Protein AF-A0AAE1MS44-F1 (afdb_monomer)

Organism: NCBI:txid499986

Foldseek 3Di:
DVVVVVVLVCLQPWAKEWEWDWDDDPQWIKIWIWIDTPVGIDTDDMDTCRVPPDALVSVLVVVVVVCVVSPVSSHQEYEYAPDPSPVSSQVVNCVVRVRYHYDYDPVNVVVVVVVVD

Solvent-accessible surface area (backbone atoms only — not comparable to full-atom values): 6518 Å² total; per-residue (Å²): 118,71,67,61,53,59,51,58,77,46,35,86,78,72,45,27,35,40,36,50,49,79,51,73,63,101,84,45,26,38,38,36,37,32,40,35,44,101,90,46,77,43,81,75,54,74,43,85,30,62,92,48,81,83,44,27,68,56,50,28,50,58,52,52,52,52,40,59,76,68,33,61,90,19,41,45,34,38,34,31,56,75,45,72,49,47,51,50,15,34,50,54,45,34,67,75,36,78,77,35,45,58,44,63,31,64,70,55,51,53,51,54,60,58,73,74,108

Sequence (117 aa):
MAVVEKHKALWKKIGYTIMTDRWTDKRRSIINFCVHSSMGIVFLKSIDASHITKIADKIFQMIDEVVMVVGEENVVQVVTDNVANYKAAGALLMEKRKQIYWTPCAAHCIDLMLEDL

Radius of gyration: 14.46 Å; Cα contacts (8 Å, |Δi|>4): 175; chains: 1; bounding box: 37×32×44 Å

Structure (mmCIF, N/CA/C/O backbone):
data_AF-A0AAE1MS44-F1
#
_entry.id   AF-A0AAE1MS44-F1
#
loop_
_atom_site.group_PDB
_atom_site.id
_atom_site.type_symbol
_atom_site.label_atom_id
_atom_site.label_alt_id
_atom_site.label_comp_id
_atom_site.label_asym_id
_atom_site.label_entity_id
_atom_site.label_seq_id
_atom_site.pdbx_PDB_ins_code
_atom_site.Cartn_x
_atom_site.Cartn_y
_atom_site.Cartn_z
_atom_site.occupancy
_atom_site.B_iso_or_equiv
_atom_site.auth_seq_id
_atom_site.auth_comp_id
_atom_site.auth_asym_id
_atom_site.auth_atom_id
_atom_site.pdbx_PDB_model_num
ATOM 1 N N . MET A 1 1 ? 2.166 18.822 12.339 1.00 52.16 1 MET A N 1
ATOM 2 C CA . MET A 1 1 ? 1.628 17.815 13.286 1.00 52.16 1 MET A CA 1
ATOM 3 C C . MET A 1 1 ? 0.110 17.913 13.518 1.00 52.16 1 MET A C 1
ATOM 5 O O . MET A 1 1 ? -0.508 16.870 13.638 1.00 52.16 1 MET A O 1
ATOM 9 N N . ALA A 1 2 ? -0.539 19.089 13.480 1.00 61.12 2 ALA A N 1
ATOM 10 C CA . ALA A 1 2 ? -1.995 19.207 13.718 1.00 61.12 2 ALA A CA 1
ATOM 11 C C . ALA A 1 2 ? -2.924 18.596 12.635 1.00 61.12 2 ALA A C 1
ATOM 13 O O . ALA A 1 2 ? -4.050 18.210 12.935 1.00 61.12 2 ALA A O 1
ATOM 14 N N . VAL A 1 3 ? -2.478 18.512 11.375 1.00 63.75 3 VAL A N 1
ATOM 15 C CA . VAL A 1 3 ? -3.297 17.995 10.254 1.00 63.75 3 VAL A CA 1
ATOM 16 C C . VAL A 1 3 ? -3.452 16.475 10.314 1.00 63.75 3 VAL A C 1
ATOM 18 O O . VAL A 1 3 ? -4.554 15.964 10.127 1.00 63.75 3 VAL A O 1
ATOM 21 N N . VAL A 1 4 ? -2.365 15.769 10.640 1.00 65.88 4 VAL A N 1
ATOM 22 C CA . VAL A 1 4 ? -2.363 14.307 10.779 1.00 65.88 4 VAL A CA 1
ATOM 23 C C . VAL A 1 4 ? -3.293 13.897 11.919 1.00 65.88 4 VAL A C 1
ATOM 25 O O . VAL A 1 4 ? -4.160 13.064 11.705 1.00 65.88 4 VAL A O 1
ATOM 28 N N . GLU A 1 5 ? -3.198 14.542 13.085 1.00 69.81 5 GLU A N 1
ATOM 29 C CA . GLU A 1 5 ? -4.061 14.244 14.242 1.00 69.81 5 GLU A CA 1
ATOM 30 C C . GLU A 1 5 ? -5.550 14.540 13.986 1.00 69.81 5 GLU A C 1
ATOM 32 O O . GLU A 1 5 ? -6.414 13.778 14.416 1.00 69.81 5 GLU A O 1
ATOM 37 N N . LYS A 1 6 ? -5.879 15.582 13.205 1.00 69.44 6 LYS A N 1
ATOM 38 C CA . LYS A 1 6 ? -7.264 15.812 12.751 1.00 69.44 6 LYS A CA 1
ATOM 39 C C . LYS A 1 6 ? -7.776 14.696 11.839 1.00 69.44 6 LYS A C 1
ATOM 41 O O . LYS A 1 6 ? -8.940 14.325 11.957 1.00 69.44 6 LYS A O 1
ATOM 46 N N . HIS A 1 7 ? -6.927 14.158 10.959 1.00 67.62 7 HIS A N 1
ATOM 47 C CA . HIS A 1 7 ? -7.277 12.964 10.184 1.00 67.62 7 HIS A CA 1
ATOM 48 C C . HIS A 1 7 ? -7.454 11.755 11.111 1.00 67.62 7 HIS A C 1
ATOM 50 O O . HIS A 1 7 ? -8.455 11.052 10.983 1.00 67.62 7 HIS A O 1
ATOM 56 N N . LYS A 1 8 ? -6.567 11.575 12.106 1.00 69.38 8 LYS A N 1
ATOM 57 C CA . LYS A 1 8 ? -6.652 10.484 13.094 1.00 69.38 8 LYS A CA 1
ATOM 58 C C . LYS A 1 8 ? -7.973 10.436 13.847 1.00 69.38 8 LYS A C 1
ATOM 60 O O . LYS A 1 8 ? -8.552 9.368 14.015 1.00 69.38 8 LYS A O 1
ATOM 65 N N . ALA A 1 9 ? -8.498 11.592 14.242 1.00 68.81 9 ALA A N 1
ATOM 66 C CA . ALA A 1 9 ? -9.771 11.679 14.957 1.00 68.81 9 ALA A CA 1
ATOM 67 C C . ALA A 1 9 ? -10.982 11.179 14.139 1.00 68.81 9 ALA A C 1
ATOM 69 O O . ALA A 1 9 ? -12.005 10.809 14.713 1.00 68.81 9 ALA A O 1
ATOM 70 N N . LEU A 1 10 ? -10.877 11.156 12.807 1.00 67.44 10 LEU A N 1
ATOM 71 C CA . LEU A 1 10 ? -11.948 10.753 11.891 1.00 67.44 10 LEU A CA 1
ATOM 72 C C . LEU A 1 10 ? -11.724 9.366 11.273 1.00 67.44 10 LEU A C 1
ATOM 74 O O . LEU A 1 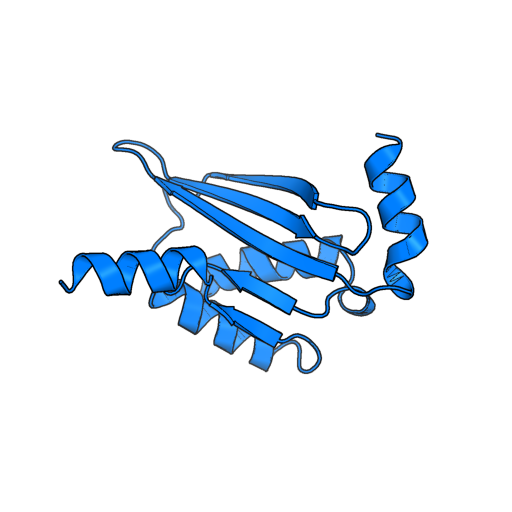10 ? -12.520 8.937 10.436 1.00 67.44 10 LEU A O 1
ATOM 78 N N . TRP A 1 11 ? -10.676 8.657 11.704 1.00 69.69 11 TRP A N 1
ATOM 79 C CA . TRP A 1 11 ? -10.296 7.325 11.228 1.00 69.69 11 TRP A CA 1
ATOM 80 C C . TRP A 1 11 ? -11.468 6.338 11.172 1.00 69.69 11 TRP A C 1
ATOM 82 O O . TRP A 1 11 ? -11.741 5.771 10.116 1.00 69.69 11 TRP A O 1
ATOM 92 N N . LYS A 1 12 ? -12.266 6.278 12.242 1.00 65.69 12 LYS A N 1
ATOM 93 C CA . LYS A 1 12 ? -13.368 5.314 12.382 1.00 65.69 12 LYS A CA 1
ATOM 94 C C . LYS A 1 12 ? -14.620 5.602 11.547 1.00 65.69 12 LYS A C 1
ATOM 96 O O . LYS A 1 12 ? -15.526 4.776 11.534 1.00 65.69 12 LYS A O 1
ATOM 101 N N . LYS A 1 13 ? -14.743 6.784 10.929 1.00 71.62 13 LYS A N 1
ATOM 102 C CA . LYS A 1 13 ? -16.031 7.251 10.371 1.00 71.62 13 LYS A CA 1
ATOM 103 C C . LYS A 1 13 ? -16.098 7.260 8.845 1.00 71.62 13 LYS A C 1
ATOM 105 O O . LYS A 1 13 ? -17.196 7.217 8.305 1.00 71.62 13 LYS A O 1
ATOM 110 N N . ILE A 1 14 ? -14.956 7.376 8.168 1.00 74.50 14 ILE A N 1
ATOM 111 C CA . ILE A 1 14 ? -14.906 7.705 6.731 1.00 74.50 14 ILE A CA 1
ATOM 112 C C . ILE A 1 14 ? -14.241 6.587 5.915 1.00 74.50 14 ILE A C 1
ATOM 114 O O . ILE A 1 14 ? -14.537 6.440 4.733 1.00 74.50 14 ILE A O 1
ATOM 118 N N . GLY A 1 15 ? -13.401 5.762 6.552 1.00 82.50 15 GLY A N 1
ATOM 119 C CA . GLY A 1 15 ? -12.580 4.780 5.854 1.00 82.50 15 GLY A CA 1
ATOM 120 C C . GLY A 1 15 ? -11.478 5.444 5.024 1.00 82.50 15 GLY A C 1
ATOM 121 O O . GLY A 1 15 ? -11.615 6.568 4.538 1.00 82.50 15 GLY A O 1
ATOM 122 N N . TYR A 1 16 ? -10.344 4.766 4.899 1.00 89.62 16 TYR A N 1
ATOM 123 C CA . TYR A 1 16 ? -9.152 5.316 4.266 1.00 89.62 16 TYR A CA 1
ATOM 124 C C . TYR A 1 16 ? -8.626 4.397 3.175 1.00 89.62 16 TYR A C 1
ATOM 126 O O . TYR A 1 16 ? -8.725 3.169 3.250 1.00 89.62 16 TYR A O 1
ATOM 134 N N . THR A 1 17 ? -8.033 5.023 2.163 1.00 94.81 17 THR A N 1
ATOM 135 C CA . THR A 1 17 ? -7.252 4.340 1.136 1.00 94.81 17 THR A CA 1
ATOM 136 C C . THR A 1 17 ? -5.775 4.554 1.418 1.00 94.81 17 THR A C 1
ATOM 138 O O . THR A 1 17 ? -5.314 5.694 1.474 1.00 94.81 17 THR A O 1
ATOM 141 N N . ILE A 1 18 ? -5.020 3.472 1.580 1.00 95.75 18 ILE A N 1
ATOM 142 C CA . ILE A 1 18 ? -3.558 3.537 1.578 1.00 95.75 18 ILE A CA 1
ATOM 143 C C . ILE A 1 18 ? -3.104 3.475 0.125 1.00 95.75 18 ILE A C 1
ATOM 145 O O . ILE A 1 18 ? -3.510 2.591 -0.622 1.00 95.75 18 ILE A O 1
ATOM 149 N N . MET A 1 19 ? -2.252 4.406 -0.273 1.00 96.12 19 MET A N 1
ATOM 150 C CA . MET A 1 19 ? -1.660 4.456 -1.602 1.00 96.12 19 MET A CA 1
ATOM 151 C C . MET A 1 19 ? -0.153 4.287 -1.486 1.00 96.12 19 MET A C 1
ATOM 153 O O . MET A 1 19 ? 0.480 4.916 -0.633 1.00 96.12 19 MET A O 1
ATOM 157 N N . THR A 1 20 ? 0.419 3.460 -2.355 1.00 93.75 20 THR A N 1
ATOM 158 C CA . THR A 1 20 ? 1.869 3.336 -2.491 1.00 93.75 20 THR A CA 1
ATOM 159 C C . THR A 1 20 ? 2.312 3.916 -3.818 1.00 93.75 20 THR A C 1
ATOM 161 O O . THR A 1 20 ? 1.772 3.523 -4.849 1.00 93.75 20 THR A O 1
ATOM 164 N N . ASP A 1 21 ? 3.318 4.777 -3.788 1.00 88.56 21 ASP A N 1
ATOM 165 C CA . ASP A 1 21 ? 3.968 5.297 -4.986 1.00 88.56 21 AS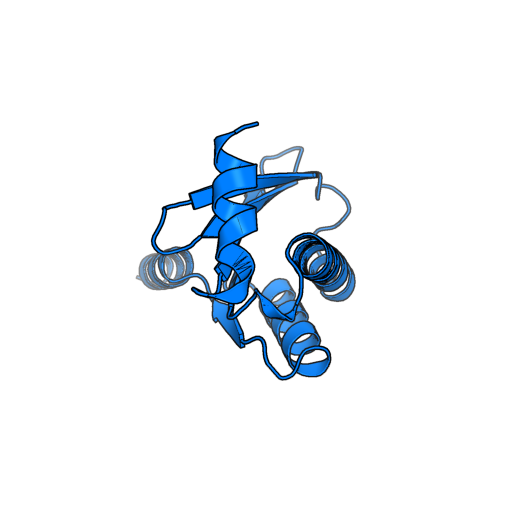P A CA 1
ATOM 166 C C . ASP A 1 21 ? 5.438 4.889 -4.975 1.00 88.56 21 ASP A C 1
ATOM 168 O O . ASP A 1 21 ? 6.156 5.132 -3.996 1.00 88.56 21 ASP A O 1
ATOM 172 N N . ARG A 1 22 ? 5.876 4.220 -6.038 1.00 88.12 22 ARG A N 1
ATOM 173 C CA . ARG A 1 22 ? 7.244 3.748 -6.164 1.00 88.12 22 ARG A CA 1
ATOM 174 C C . ARG A 1 22 ? 7.995 4.604 -7.163 1.00 88.12 22 ARG A C 1
ATOM 176 O O . ARG A 1 22 ? 7.656 4.682 -8.335 1.00 88.12 22 ARG A O 1
ATOM 183 N N . TRP A 1 23 ? 9.146 5.088 -6.723 1.00 87.19 23 TRP A N 1
ATOM 184 C CA . TRP A 1 23 ? 10.103 5.746 -7.593 1.00 87.19 23 TRP A CA 1
ATOM 185 C C . TRP A 1 23 ? 11.433 4.994 -7.578 1.00 87.19 23 TRP A C 1
ATOM 187 O O . TRP A 1 23 ? 11.900 4.541 -6.533 1.00 87.19 23 TRP A O 1
ATOM 197 N N . THR A 1 24 ? 12.044 4.791 -8.742 1.00 86.38 24 THR A N 1
ATOM 198 C CA . THR A 1 24 ? 13.332 4.093 -8.870 1.00 86.38 24 THR A CA 1
ATOM 199 C C . THR A 1 24 ? 14.248 4.871 -9.806 1.00 86.38 24 THR A C 1
ATOM 201 O O . THR A 1 24 ? 13.851 5.215 -10.913 1.00 86.38 24 THR A O 1
ATOM 204 N N . ASP A 1 25 ? 15.481 5.126 -9.366 1.00 86.81 25 ASP A N 1
ATOM 205 C CA . ASP A 1 25 ? 16.568 5.647 -10.197 1.00 86.81 25 ASP A CA 1
ATOM 206 C C . ASP A 1 25 ? 17.687 4.599 -10.372 1.00 86.81 25 ASP A C 1
ATOM 208 O O . ASP A 1 25 ? 17.572 3.451 -9.940 1.00 86.81 25 ASP A O 1
ATOM 212 N N . LYS A 1 26 ? 18.800 4.982 -11.018 1.00 83.31 26 LYS A N 1
ATOM 213 C CA . LYS A 1 26 ? 19.943 4.086 -11.292 1.00 83.31 26 LYS A CA 1
ATOM 214 C C . LYS A 1 26 ? 20.609 3.500 -10.036 1.00 83.31 26 LYS A C 1
ATOM 216 O O . LYS A 1 26 ? 21.382 2.554 -10.161 1.00 83.31 26 LYS A O 1
ATOM 221 N N . ARG A 1 27 ? 20.401 4.095 -8.860 1.00 84.81 27 ARG A N 1
ATOM 222 C CA . ARG A 1 27 ? 21.094 3.769 -7.605 1.00 84.81 27 ARG A CA 1
ATOM 223 C C . ARG A 1 27 ? 20.147 3.373 -6.479 1.00 84.81 27 ARG A C 1
ATOM 225 O O . ARG A 1 27 ? 20.564 2.606 -5.618 1.00 84.81 27 ARG A O 1
ATOM 232 N N . ARG A 1 28 ? 18.919 3.895 -6.459 1.00 88.38 28 ARG A N 1
ATOM 233 C CA . ARG A 1 28 ? 17.982 3.725 -5.347 1.00 88.38 28 ARG A CA 1
ATOM 234 C C . ARG A 1 28 ? 16.552 3.490 -5.803 1.00 88.38 28 ARG A C 1
ATOM 236 O O . ARG A 1 28 ? 16.097 4.025 -6.809 1.00 88.38 28 ARG A O 1
ATOM 243 N N . SER A 1 29 ? 15.826 2.727 -4.998 1.00 88.50 29 SER A N 1
ATOM 244 C CA . SER A 1 29 ? 14.377 2.590 -5.098 1.00 88.50 29 SER A CA 1
ATOM 245 C C . SER A 1 29 ? 13.752 3.086 -3.809 1.00 88.50 29 SER A C 1
ATOM 247 O O . SER A 1 29 ? 14.183 2.704 -2.731 1.00 88.50 29 SER A O 1
ATOM 249 N N . ILE A 1 30 ? 12.707 3.893 -3.918 1.00 91.00 30 ILE A N 1
ATOM 250 C CA . ILE A 1 30 ? 11.982 4.464 -2.789 1.00 91.00 30 ILE A CA 1
ATOM 251 C C . ILE A 1 30 ? 10.501 4.126 -2.950 1.00 91.00 30 ILE A C 1
ATOM 253 O O . ILE A 1 30 ? 9.968 4.192 -4.057 1.00 91.00 30 ILE A O 1
ATOM 257 N N . ILE A 1 31 ? 9.845 3.750 -1.854 1.00 91.12 31 ILE A N 1
ATOM 258 C CA . ILE A 1 31 ? 8.396 3.542 -1.801 1.00 91.12 31 ILE A CA 1
ATOM 259 C C . ILE A 1 31 ? 7.805 4.548 -0.821 1.00 91.12 31 ILE A C 1
ATOM 261 O O . ILE A 1 31 ? 8.124 4.536 0.368 1.00 91.12 31 ILE A O 1
ATOM 265 N N . ASN A 1 32 ? 6.927 5.405 -1.321 1.00 93.62 32 ASN A N 1
ATOM 266 C CA . ASN A 1 32 ? 6.180 6.371 -0.535 1.00 93.62 32 ASN A CA 1
ATOM 267 C C . ASN A 1 32 ? 4.824 5.784 -0.156 1.00 93.62 32 ASN A C 1
ATOM 269 O O . ASN A 1 32 ? 4.144 5.194 -0.991 1.00 93.62 32 ASN A O 1
ATOM 273 N N . PHE A 1 33 ? 4.425 5.981 1.096 1.00 94.44 33 PHE A N 1
ATOM 274 C CA . PHE A 1 33 ? 3.109 5.617 1.598 1.00 94.44 33 PHE A CA 1
ATOM 275 C C . PHE A 1 33 ? 2.317 6.878 1.909 1.00 94.44 33 PHE A C 1
ATOM 277 O O . PHE A 1 33 ? 2.731 7.710 2.723 1.00 94.44 33 PHE A O 1
ATOM 284 N N . CYS A 1 34 ? 1.152 6.978 1.288 1.00 94.06 34 CYS A N 1
ATOM 285 C CA . CYS A 1 34 ? 0.193 8.048 1.487 1.00 94.06 34 CYS A CA 1
ATOM 286 C C . CYS A 1 34 ? -1.140 7.461 1.946 1.00 94.06 34 CYS A C 1
ATOM 288 O O . CYS A 1 34 ? -1.475 6.318 1.644 1.00 94.06 34 CYS A O 1
ATOM 290 N N . VAL A 1 35 ? -1.912 8.258 2.668 1.00 92.12 35 VAL A N 1
ATOM 291 C CA . VAL A 1 35 ? -3.265 7.920 3.098 1.00 92.12 35 VAL A CA 1
ATOM 292 C C . VAL A 1 35 ? -4.218 8.959 2.542 1.00 92.12 35 VAL A C 1
ATOM 294 O O . VAL A 1 35 ? -4.014 10.155 2.737 1.00 92.12 35 VAL A O 1
ATOM 297 N N . HIS A 1 36 ? -5.247 8.492 1.849 1.00 91.25 36 HIS A N 1
ATOM 298 C CA . HIS A 1 36 ? -6.280 9.311 1.235 1.00 91.25 36 HIS A CA 1
ATOM 299 C C . HIS A 1 36 ? -7.628 9.107 1.935 1.00 91.25 36 HIS A C 1
ATOM 301 O O . HIS A 1 36 ? -8.013 7.977 2.251 1.00 91.25 36 HIS A O 1
ATOM 307 N N . SER A 1 37 ? -8.351 10.207 2.141 1.00 87.50 37 SER A N 1
ATOM 308 C CA . SER A 1 37 ? -9.763 10.229 2.533 1.00 87.50 37 SER A CA 1
ATOM 309 C C . SER A 1 37 ? -10.482 11.425 1.919 1.00 87.50 37 SER A C 1
ATOM 311 O O . SER A 1 37 ? -9.887 12.233 1.209 1.00 87.50 37 SER A O 1
ATOM 313 N N . SER A 1 38 ? -11.761 11.602 2.261 1.00 84.06 38 SER A N 1
ATOM 314 C CA . SER A 1 38 ? -12.544 12.780 1.866 1.00 84.06 38 SER A CA 1
ATOM 315 C C . SER A 1 38 ? -11.952 14.117 2.338 1.00 84.06 38 SER A C 1
ATOM 317 O O . SER A 1 38 ? -12.422 15.171 1.921 1.00 84.06 38 SER A O 1
ATOM 319 N N . MET A 1 39 ? -10.961 14.099 3.234 1.00 83.50 39 MET A N 1
ATOM 320 C CA . MET A 1 39 ? -10.264 15.292 3.716 1.00 83.50 39 MET A CA 1
ATOM 321 C C . MET A 1 39 ? -8.972 15.605 2.951 1.00 83.50 39 MET A C 1
ATOM 323 O O . MET A 1 39 ? -8.338 16.624 3.232 1.00 83.50 39 MET A O 1
ATOM 327 N N . GLY A 1 40 ? -8.588 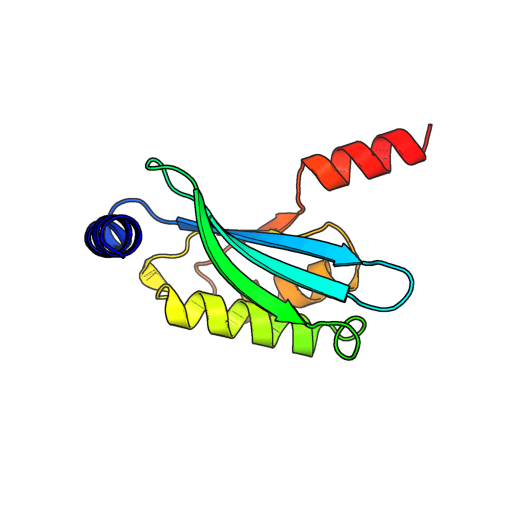14.755 1.997 1.00 87.81 40 GLY A N 1
ATOM 328 C CA . GLY A 1 40 ? -7.387 14.904 1.186 1.00 87.81 40 GLY A CA 1
ATOM 329 C C . GLY A 1 40 ? -6.375 13.781 1.398 1.00 87.81 40 GLY A C 1
ATOM 330 O O . GLY A 1 40 ? -6.704 12.688 1.860 1.00 87.81 40 GLY A O 1
ATOM 331 N N . ILE A 1 41 ? -5.130 14.059 1.006 1.00 89.50 41 ILE A N 1
ATOM 332 C CA . ILE A 1 41 ? -4.014 13.109 1.042 1.00 89.50 41 ILE A CA 1
ATOM 333 C C . ILE A 1 41 ? -3.011 13.540 2.109 1.00 89.50 41 ILE A C 1
ATOM 335 O O . ILE A 1 41 ? -2.595 14.697 2.165 1.00 89.50 41 ILE A O 1
ATOM 339 N N . VAL A 1 42 ? -2.580 12.583 2.925 1.00 89.88 42 VAL A N 1
ATOM 340 C CA . VAL A 1 42 ? -1.529 12.750 3.927 1.00 89.88 42 VAL A CA 1
ATOM 341 C C . VAL A 1 42 ? -0.390 11.790 3.621 1.00 89.88 42 VAL A C 1
ATOM 343 O O . VAL A 1 42 ? -0.585 10.579 3.547 1.00 89.88 42 VAL A O 1
ATOM 346 N N . PHE A 1 43 ? 0.820 12.325 3.485 1.00 92.19 43 PHE A N 1
ATOM 347 C CA . PHE A 1 43 ? 2.031 11.514 3.443 1.00 92.19 43 PHE A CA 1
ATOM 348 C C . PHE A 1 43 ? 2.302 10.901 4.825 1.00 92.19 43 PHE A C 1
ATOM 350 O O . PHE A 1 43 ? 2.318 11.620 5.827 1.00 92.19 43 PHE A O 1
ATOM 357 N N . LEU A 1 44 ? 2.522 9.585 4.879 1.00 90.75 44 LEU A N 1
ATOM 358 C CA . LEU A 1 44 ? 2.840 8.871 6.117 1.00 90.75 44 LEU A CA 1
ATOM 359 C C . LEU A 1 44 ? 4.342 8.677 6.297 1.00 90.75 44 LEU A C 1
ATOM 361 O O . LEU A 1 44 ? 4.917 9.130 7.285 1.00 90.75 44 LEU A O 1
ATOM 365 N N . LYS A 1 45 ? 4.961 7.938 5.374 1.00 91.94 45 LYS A N 1
ATOM 366 C CA . LYS A 1 45 ? 6.379 7.584 5.429 1.00 91.94 45 LYS A CA 1
ATOM 367 C C . LYS A 1 45 ? 6.907 7.233 4.048 1.00 91.94 45 LYS A C 1
ATOM 369 O O . LYS A 1 45 ? 6.148 6.914 3.137 1.00 91.94 45 LYS A O 1
ATOM 374 N N . SER A 1 46 ? 8.226 7.240 3.936 1.00 92.19 46 SER A N 1
ATOM 375 C CA . SER A 1 46 ? 8.956 6.744 2.779 1.00 92.19 46 SER A CA 1
ATOM 376 C C . SER A 1 46 ? 9.914 5.649 3.237 1.00 92.19 46 SER A C 1
ATOM 378 O O . SER A 1 46 ? 10.484 5.749 4.326 1.00 92.19 46 SER A O 1
ATOM 380 N N . ILE A 1 47 ? 10.046 4.589 2.447 1.00 89.94 47 ILE A N 1
ATOM 381 C CA . ILE A 1 47 ? 10.918 3.448 2.728 1.00 89.94 47 ILE A CA 1
ATOM 382 C C . ILE A 1 47 ? 11.929 3.321 1.592 1.00 89.94 47 ILE A C 1
ATOM 384 O O . ILE A 1 47 ? 11.548 3.264 0.421 1.00 89.94 47 ILE A O 1
ATOM 388 N N . ASP A 1 48 ? 13.213 3.236 1.942 1.00 89.06 48 ASP A N 1
ATOM 389 C CA . ASP A 1 48 ? 14.249 2.827 0.998 1.00 89.06 48 ASP A CA 1
ATOM 390 C C . ASP A 1 48 ? 14.082 1.338 0.684 1.00 89.06 48 ASP A C 1
ATOM 392 O O . ASP A 1 48 ? 14.230 0.462 1.537 1.00 89.06 48 ASP A O 1
ATOM 396 N N . ALA A 1 49 ? 13.746 1.064 -0.568 1.00 86.81 49 ALA A N 1
ATOM 397 C CA . ALA A 1 49 ? 13.475 -0.257 -1.086 1.00 86.81 49 ALA A CA 1
ATOM 398 C C . ALA A 1 49 ? 14.578 -0.743 -2.047 1.00 86.81 49 ALA A C 1
ATOM 400 O O . ALA A 1 49 ? 14.415 -1.758 -2.726 1.00 86.81 49 ALA A O 1
ATOM 401 N N . SER A 1 50 ? 15.733 -0.076 -2.102 1.00 84.06 50 SER A N 1
ATOM 402 C CA . SER A 1 50 ? 16.841 -0.415 -3.013 1.00 84.06 50 SER A CA 1
ATOM 403 C C . SER A 1 50 ? 17.265 -1.889 -2.921 1.00 84.06 50 SER A C 1
ATOM 405 O O . SER A 1 50 ? 17.593 -2.506 -3.932 1.00 84.06 50 SER A O 1
ATOM 407 N N . HIS A 1 51 ? 17.150 -2.495 -1.734 1.00 77.88 51 HIS A N 1
ATOM 408 C CA . HIS A 1 51 ? 17.469 -3.908 -1.473 1.00 77.88 51 HIS A CA 1
ATOM 409 C C . HIS A 1 51 ? 16.235 -4.816 -1.282 1.00 77.88 51 HIS A C 1
ATOM 411 O O . HIS A 1 51 ? 16.363 -5.994 -0.941 1.00 77.88 51 HIS A O 1
ATOM 417 N N . ILE A 1 52 ? 15.023 -4.279 -1.450 1.00 67.88 52 ILE A N 1
ATOM 418 C CA . ILE A 1 52 ? 13.764 -4.907 -1.001 1.00 67.88 52 ILE A CA 1
ATOM 419 C C . ILE A 1 52 ? 12.847 -5.303 -2.175 1.00 67.88 52 ILE A C 1
ATOM 421 O O . ILE A 1 52 ? 11.847 -5.994 -2.012 1.00 67.88 52 ILE A O 1
ATOM 425 N N . THR A 1 53 ? 13.199 -4.959 -3.407 1.00 60.59 53 THR A N 1
ATOM 426 C CA . THR A 1 53 ? 12.188 -4.705 -4.443 1.00 60.59 53 THR A CA 1
ATOM 427 C C . THR A 1 53 ? 11.779 -5.849 -5.362 1.00 60.59 53 THR A C 1
ATOM 429 O O . THR A 1 53 ? 11.118 -5.602 -6.373 1.00 60.59 53 THR A O 1
ATOM 432 N N . LYS A 1 54 ? 12.098 -7.101 -5.023 1.00 65.44 54 LYS A N 1
ATOM 433 C CA . LYS A 1 54 ? 11.750 -8.254 -5.875 1.00 65.44 54 LYS A CA 1
ATOM 434 C C . LYS A 1 54 ? 10.962 -9.371 -5.191 1.00 65.44 54 LYS A C 1
ATOM 436 O O . LYS A 1 54 ? 10.710 -10.382 -5.830 1.00 65.44 54 LYS A O 1
ATOM 441 N N . ILE A 1 55 ? 10.575 -9.208 -3.926 1.00 84.56 55 ILE A N 1
ATOM 442 C CA . ILE A 1 55 ? 9.922 -10.275 -3.157 1.00 84.56 55 ILE A CA 1
ATOM 443 C C . ILE A 1 55 ? 8.563 -9.777 -2.673 1.00 84.56 55 ILE A C 1
ATOM 445 O O . ILE A 1 55 ? 8.497 -8.805 -1.918 1.00 84.56 55 ILE A O 1
ATOM 449 N N . ALA A 1 56 ? 7.497 -10.449 -3.111 1.00 90.50 56 ALA A N 1
ATOM 450 C CA . ALA A 1 56 ? 6.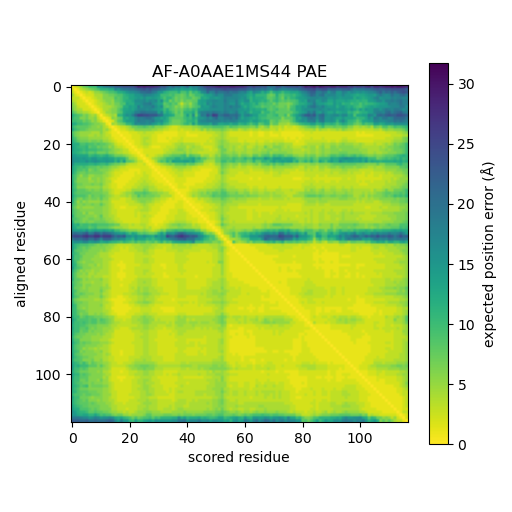119 -10.130 -2.743 1.00 90.50 56 ALA A CA 1
ATOM 451 C C . ALA A 1 56 ? 5.926 -10.079 -1.219 1.00 90.50 56 ALA A C 1
ATOM 453 O O . ALA A 1 56 ? 5.343 -9.123 -0.720 1.00 90.50 56 ALA A O 1
ATOM 454 N N . ASP A 1 57 ? 6.517 -11.019 -0.476 1.00 91.56 57 ASP A N 1
ATOM 455 C CA . ASP A 1 57 ? 6.412 -11.085 0.988 1.00 91.56 57 ASP A CA 1
ATOM 456 C C . ASP A 1 57 ? 6.947 -9.833 1.685 1.00 91.56 57 ASP A C 1
ATOM 458 O O . ASP A 1 57 ? 6.344 -9.350 2.640 1.00 91.56 57 ASP A O 1
ATOM 462 N N . LYS A 1 58 ? 8.056 -9.261 1.197 1.00 90.88 58 LYS A N 1
ATOM 463 C CA . LYS A 1 58 ? 8.606 -8.030 1.783 1.00 90.88 58 LYS A CA 1
ATOM 464 C C . LYS A 1 58 ? 7.715 -6.825 1.494 1.00 90.88 58 LYS A C 1
ATOM 466 O O . LYS A 1 58 ? 7.538 -5.971 2.356 1.00 90.88 58 LYS A O 1
ATOM 471 N N . ILE A 1 59 ? 7.152 -6.751 0.286 1.00 91.88 59 ILE A N 1
ATOM 472 C CA . ILE A 1 59 ? 6.189 -5.702 -0.078 1.00 91.88 59 ILE A CA 1
ATOM 473 C C . ILE A 1 59 ? 4.941 -5.824 0.794 1.00 91.88 59 ILE A C 1
ATOM 475 O O . ILE A 1 59 ? 4.498 -4.834 1.371 1.00 91.88 59 ILE A O 1
ATOM 479 N N . PHE A 1 60 ? 4.428 -7.042 0.945 1.00 94.62 60 PHE A N 1
ATOM 480 C CA . PHE A 1 60 ? 3.314 -7.349 1.825 1.00 94.62 60 PHE A CA 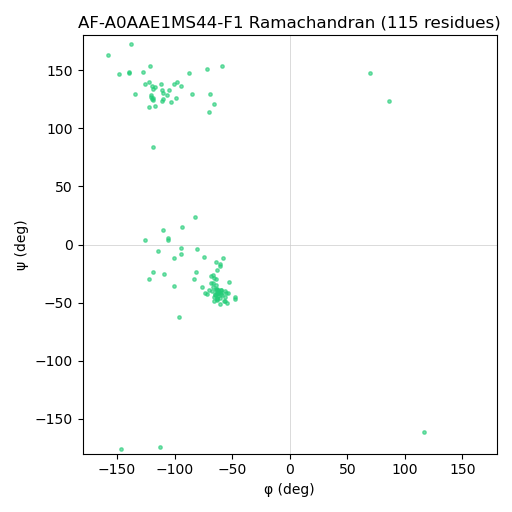1
ATOM 481 C C . PHE A 1 60 ? 3.605 -6.925 3.270 1.00 94.62 60 PHE A C 1
ATOM 483 O O . PHE A 1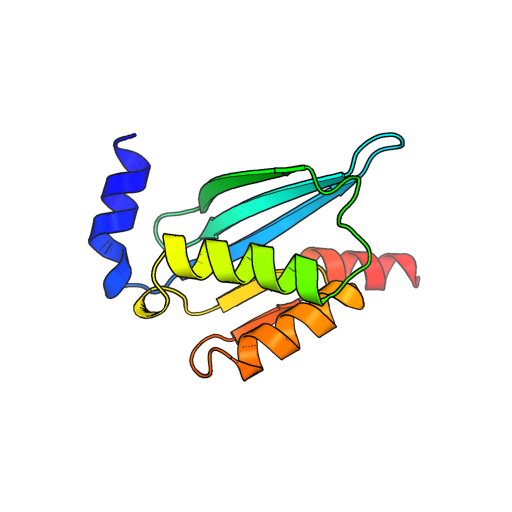 60 ? 2.795 -6.205 3.837 1.00 94.62 60 PHE A O 1
ATOM 490 N N . GLN A 1 61 ? 4.767 -7.269 3.836 1.00 94.06 61 GLN A N 1
ATOM 491 C CA . GLN A 1 61 ? 5.158 -6.847 5.189 1.00 94.06 61 GLN A CA 1
ATOM 492 C C . GLN A 1 61 ? 5.146 -5.320 5.348 1.00 94.06 61 GLN A C 1
ATOM 494 O O . GLN A 1 61 ? 4.568 -4.811 6.304 1.00 94.06 61 GLN A O 1
ATOM 499 N N . MET A 1 62 ? 5.705 -4.575 4.387 1.00 92.62 62 MET A N 1
ATOM 500 C CA . MET A 1 62 ? 5.697 -3.106 4.435 1.00 92.62 62 MET A CA 1
ATOM 501 C C . MET A 1 62 ? 4.277 -2.524 4.394 1.00 92.62 62 MET A C 1
ATOM 503 O O . MET A 1 62 ? 3.980 -1.578 5.124 1.00 92.62 62 MET A O 1
ATOM 507 N N . ILE A 1 63 ? 3.401 -3.076 3.549 1.00 94.81 63 ILE A N 1
ATOM 508 C CA . ILE A 1 63 ? 1.994 -2.661 3.470 1.00 94.81 63 ILE A CA 1
ATOM 509 C C . ILE A 1 63 ? 1.269 -3.010 4.774 1.00 94.81 63 ILE A C 1
ATOM 511 O O . ILE A 1 63 ? 0.552 -2.177 5.323 1.00 94.81 63 ILE A O 1
ATOM 515 N N . ASP A 1 64 ? 1.487 -4.215 5.293 1.00 95.69 64 ASP A N 1
ATOM 516 C CA . ASP A 1 64 ? 0.864 -4.730 6.506 1.00 95.69 64 ASP A CA 1
ATOM 517 C C . ASP A 1 64 ? 1.221 -3.889 7.739 1.00 95.69 64 ASP A C 1
ATOM 519 O O . ASP A 1 64 ? 0.347 -3.550 8.534 1.00 95.69 64 ASP A O 1
ATOM 523 N N . GLU A 1 65 ? 2.480 -3.462 7.854 1.00 94.75 65 GLU A N 1
ATOM 524 C CA . GLU A 1 65 ? 2.920 -2.504 8.870 1.00 94.75 65 GLU A CA 1
ATOM 525 C C . GLU A 1 65 ? 2.184 -1.167 8.771 1.00 94.75 65 GLU A C 1
ATOM 527 O O . GLU A 1 65 ? 1.787 -0.599 9.786 1.00 94.75 65 GLU A O 1
ATOM 532 N N . VAL A 1 66 ? 1.989 -0.646 7.557 1.00 93.94 66 VAL A N 1
ATOM 533 C CA . VAL A 1 66 ? 1.279 0.624 7.354 1.00 93.94 66 VAL A CA 1
ATOM 534 C C . VAL A 1 66 ? -0.195 0.484 7.716 1.00 93.94 66 VAL A C 1
ATOM 536 O O . VAL A 1 66 ? -0.734 1.368 8.379 1.00 93.94 66 VAL A O 1
ATOM 539 N N . VAL A 1 67 ? -0.827 -0.639 7.366 1.00 94.94 67 VAL A N 1
ATOM 540 C CA . VAL A 1 67 ? -2.195 -0.951 7.801 1.00 94.94 67 VAL A CA 1
ATOM 541 C C . VAL A 1 67 ? -2.281 -0.977 9.328 1.00 94.94 67 VAL A C 1
ATOM 543 O O . VAL A 1 67 ? -3.194 -0.380 9.886 1.00 94.94 67 VAL A O 1
ATOM 546 N N . MET A 1 68 ? -1.312 -1.581 10.025 1.00 94.12 68 MET A N 1
ATOM 547 C CA . MET A 1 68 ? -1.286 -1.568 11.495 1.00 94.12 68 MET A CA 1
ATOM 548 C C . MET A 1 68 ? -1.128 -0.159 12.080 1.00 94.12 68 MET A C 1
ATOM 550 O O . MET A 1 68 ? -1.760 0.151 13.085 1.00 94.12 68 MET A O 1
ATOM 554 N N . VAL A 1 69 ? -0.321 0.707 11.457 1.00 90.50 69 VAL A N 1
ATOM 555 C CA . VAL A 1 69 ? -0.136 2.103 11.900 1.00 90.50 69 VAL A CA 1
ATOM 556 C C . VAL A 1 69 ? -1.413 2.933 11.734 1.00 90.50 69 VAL A C 1
ATOM 558 O O . VAL A 1 69 ? -1.690 3.800 12.563 1.00 90.50 69 VAL A O 1
ATOM 561 N N . VAL A 1 70 ? -2.181 2.689 10.670 1.00 89.19 70 VAL A N 1
ATOM 562 C CA . VAL A 1 70 ? -3.466 3.365 10.407 1.00 89.19 70 VAL A CA 1
ATOM 563 C C . VAL A 1 70 ? -4.618 2.737 11.212 1.00 89.19 70 VAL A C 1
ATOM 565 O O . VAL A 1 70 ? -5.604 3.408 11.511 1.00 89.19 70 VAL A O 1
ATOM 568 N N . GLY A 1 71 ? -4.481 1.471 11.609 1.00 91.69 71 GLY A N 1
ATOM 569 C CA . GLY A 1 71 ? -5.538 0.654 12.204 1.00 91.69 71 GLY A CA 1
ATOM 570 C C . GLY A 1 71 ? -6.369 -0.027 11.119 1.00 91.69 71 GLY A C 1
ATOM 571 O O . GLY A 1 71 ? -6.917 0.640 10.242 1.00 91.69 71 GLY A O 1
ATOM 572 N N . GLU A 1 72 ? -6.451 -1.358 11.168 1.00 92.88 72 GLU A N 1
ATOM 573 C CA . GLU A 1 72 ? -7.142 -2.176 10.159 1.00 92.88 72 GLU A CA 1
ATOM 574 C C . GLU A 1 72 ? -8.604 -1.764 9.988 1.00 92.88 72 GLU A C 1
ATOM 576 O O . GLU A 1 72 ? -9.079 -1.655 8.864 1.00 92.88 72 GLU A O 1
ATOM 581 N N . GLU A 1 73 ? -9.288 -1.443 11.085 1.00 90.69 73 GLU A N 1
ATOM 582 C CA . GLU A 1 73 ? -10.690 -1.027 11.089 1.00 90.69 73 GLU A CA 1
ATOM 583 C C . GLU A 1 73 ? -10.944 0.299 10.357 1.00 90.69 73 GLU A C 1
ATOM 585 O O . GLU A 1 73 ? -12.087 0.639 10.055 1.00 90.69 73 GLU A O 1
ATOM 590 N N . ASN A 1 74 ? -9.881 1.057 10.081 1.00 90.69 74 ASN A N 1
ATOM 591 C CA . ASN A 1 74 ? -9.944 2.350 9.411 1.00 90.69 74 ASN A CA 1
ATOM 592 C C . ASN A 1 74 ? -9.573 2.245 7.924 1.00 90.69 74 ASN A C 1
ATOM 594 O O . ASN A 1 74 ? -9.773 3.205 7.179 1.00 90.69 74 ASN A O 1
ATOM 598 N N . VAL A 1 75 ? -9.029 1.109 7.474 1.00 93.69 75 VAL A N 1
ATOM 599 C CA . VAL A 1 75 ? -8.574 0.907 6.093 1.00 93.69 75 VAL A CA 1
ATOM 600 C C . VAL A 1 75 ? -9.642 0.165 5.303 1.00 93.69 75 VAL A C 1
ATOM 602 O O . VAL A 1 75 ? -10.057 -0.927 5.666 1.00 93.69 75 VAL A O 1
ATOM 605 N N . VAL A 1 76 ? -10.048 0.744 4.177 1.00 93.56 76 VAL A N 1
ATOM 606 C CA . VAL A 1 76 ? -10.994 0.112 3.242 1.00 93.56 76 VAL A CA 1
ATOM 607 C C . VAL A 1 76 ? -10.250 -0.501 2.059 1.00 93.56 76 VAL A C 1
ATOM 609 O O . VAL A 1 76 ? -10.626 -1.556 1.546 1.00 93.56 76 VAL A O 1
ATOM 612 N N . GLN A 1 77 ? -9.177 0.158 1.619 1.00 95.94 77 GLN A N 1
ATOM 613 C CA . GLN A 1 77 ? -8.511 -0.175 0.368 1.00 95.94 77 GLN A CA 1
ATOM 614 C C . GLN A 1 77 ? -7.011 0.109 0.423 1.00 95.94 77 GLN A C 1
ATOM 616 O O . GLN A 1 77 ? -6.566 1.082 1.037 1.00 95.94 77 GLN A O 1
ATOM 621 N N . VAL A 1 78 ? -6.241 -0.714 -0.285 1.00 97.31 78 VAL A N 1
ATOM 622 C CA . VAL A 1 78 ? -4.841 -0.456 -0.620 1.00 97.31 78 VAL A CA 1
ATOM 623 C C . VAL A 1 78 ? -4.684 -0.389 -2.137 1.00 97.31 78 VAL A C 1
ATOM 625 O O . VAL A 1 78 ? -5.065 -1.313 -2.855 1.00 97.31 78 VAL A O 1
ATOM 628 N N . VAL A 1 79 ? -4.103 0.706 -2.620 1.00 97.19 79 VAL A N 1
ATOM 629 C CA . VAL A 1 79 ? -3.806 0.950 -4.033 1.00 97.19 79 VAL A CA 1
ATOM 630 C C . VAL A 1 79 ? -2.298 0.907 -4.241 1.00 97.19 79 VAL A C 1
ATOM 632 O O . VAL A 1 79 ? -1.558 1.648 -3.592 1.00 97.19 79 VAL A O 1
ATOM 635 N N . THR A 1 80 ? -1.841 0.059 -5.159 1.00 95.00 80 THR A N 1
ATOM 636 C CA . THR A 1 80 ? -0.417 -0.069 -5.509 1.00 95.00 80 THR A CA 1
ATOM 637 C C . THR A 1 80 ? -0.232 -0.201 -7.014 1.00 95.00 80 THR A C 1
ATOM 639 O O . THR A 1 80 ? -1.198 -0.421 -7.741 1.00 95.00 80 THR A O 1
ATOM 642 N N . ASP A 1 81 ? 1.008 -0.168 -7.493 1.00 90.94 81 ASP A N 1
ATOM 643 C CA . ASP A 1 81 ? 1.300 -0.426 -8.904 1.00 90.94 81 ASP A CA 1
ATOM 644 C C . ASP A 1 81 ? 0.824 -1.812 -9.364 1.00 90.94 81 ASP A C 1
ATOM 646 O O . ASP A 1 81 ? 0.741 -2.773 -8.594 1.00 90.94 81 ASP A O 1
ATOM 650 N N . ASN A 1 82 ? 0.543 -1.913 -10.661 1.00 89.62 82 ASN A N 1
ATOM 651 C CA . ASN A 1 82 ? 0.026 -3.098 -11.352 1.00 89.62 82 ASN A CA 1
ATOM 652 C C . ASN A 1 82 ? 1.121 -4.121 -11.736 1.00 89.62 82 ASN A C 1
ATOM 654 O O . ASN A 1 82 ? 0.948 -4.917 -12.659 1.00 89.62 82 ASN A O 1
ATOM 658 N N . VAL A 1 83 ? 2.254 -4.118 -11.031 1.00 89.06 83 VAL A N 1
ATOM 659 C CA . VAL A 1 83 ? 3.397 -5.006 -11.297 1.00 89.06 83 VAL A CA 1
ATOM 660 C C . VAL A 1 83 ? 3.228 -6.339 -10.555 1.00 89.06 83 VAL A C 1
ATOM 662 O O . VAL A 1 83 ? 2.686 -6.381 -9.452 1.00 89.06 83 VAL A O 1
ATOM 665 N N . ALA A 1 84 ? 3.729 -7.444 -11.122 1.00 91.12 84 ALA A N 1
ATOM 666 C CA . ALA A 1 84 ? 3.528 -8.811 -10.614 1.00 91.12 84 ALA A CA 1
ATOM 667 C C . ALA A 1 84 ? 3.781 -8.988 -9.101 1.00 91.12 84 ALA A C 1
ATOM 669 O O . ALA A 1 84 ? 2.957 -9.574 -8.401 1.00 91.12 84 ALA A O 1
ATOM 670 N N . ASN A 1 85 ? 4.876 -8.434 -8.570 1.00 91.12 85 ASN A N 1
ATOM 671 C CA . ASN A 1 85 ? 5.201 -8.558 -7.143 1.00 91.12 85 ASN A CA 1
ATOM 672 C C . ASN A 1 85 ? 4.199 -7.823 -6.238 1.00 91.12 85 ASN A C 1
ATOM 674 O O . ASN A 1 85 ? 3.922 -8.281 -5.132 1.00 91.12 85 ASN A O 1
ATOM 678 N N . TYR A 1 86 ? 3.642 -6.705 -6.708 1.00 91.94 86 TYR A N 1
ATOM 679 C CA . TYR A 1 86 ? 2.621 -5.946 -5.988 1.00 91.94 86 TYR A CA 1
ATOM 680 C C . TYR A 1 86 ? 1.255 -6.626 -6.062 1.00 91.94 86 TYR A C 1
ATOM 682 O O . TYR A 1 86 ? 0.556 -6.665 -5.055 1.00 91.94 86 TYR A O 1
ATOM 690 N N . LYS A 1 87 ? 0.915 -7.251 -7.198 1.00 94.00 87 LYS A N 1
ATOM 691 C CA . LYS A 1 87 ? -0.270 -8.119 -7.307 1.00 94.00 87 LYS A CA 1
ATOM 692 C C . LYS A 1 87 ? -0.221 -9.258 -6.294 1.00 94.00 87 LYS A C 1
ATOM 694 O O . LYS A 1 87 ? -1.184 -9.478 -5.567 1.00 94.00 87 LYS A O 1
ATOM 699 N N . ALA A 1 88 ? 0.914 -9.954 -6.223 1.00 95.25 88 ALA A N 1
ATOM 700 C CA . ALA A 1 88 ? 1.114 -11.044 -5.273 1.00 95.25 88 ALA A CA 1
ATOM 701 C C . ALA A 1 88 ? 1.028 -10.551 -3.817 1.00 95.25 88 ALA A C 1
ATOM 703 O O . ALA A 1 88 ? 0.328 -11.151 -3.007 1.00 95.25 88 ALA A O 1
ATOM 704 N N . ALA A 1 89 ? 1.659 -9.416 -3.495 1.00 95.06 89 ALA A N 1
ATOM 705 C CA . ALA A 1 89 ? 1.553 -8.806 -2.169 1.00 95.06 89 ALA A CA 1
ATOM 706 C C . ALA A 1 89 ? 0.114 -8.383 -1.819 1.00 95.06 89 ALA A C 1
ATOM 708 O O . ALA A 1 89 ? -0.331 -8.572 -0.689 1.00 95.06 89 ALA A O 1
ATOM 709 N N . GLY A 1 90 ? -0.626 -7.844 -2.790 1.00 96.19 90 GLY A N 1
ATOM 710 C CA . GLY A 1 90 ? -2.038 -7.497 -2.655 1.00 96.19 90 GLY A CA 1
ATOM 711 C C . GLY A 1 90 ? -2.929 -8.713 -2.407 1.00 96.19 90 GLY A C 1
ATOM 712 O O . GLY A 1 90 ? -3.826 -8.657 -1.569 1.00 96.19 90 GLY A O 1
ATOM 713 N N . ALA A 1 91 ? -2.649 -9.838 -3.070 1.00 96.94 91 ALA A N 1
ATOM 714 C CA . ALA A 1 91 ? -3.341 -11.099 -2.819 1.00 96.94 91 ALA A CA 1
ATOM 715 C C . ALA A 1 91 ? -3.100 -11.608 -1.387 1.00 96.94 91 ALA A C 1
ATOM 717 O O . ALA A 1 91 ? -4.065 -11.918 -0.690 1.00 96.94 91 ALA A O 1
ATOM 718 N N . LEU A 1 92 ? -1.846 -11.602 -0.915 1.00 97.69 92 LEU A N 1
ATOM 719 C CA . LEU A 1 92 ? -1.500 -11.951 0.472 1.00 97.69 92 LEU A CA 1
ATOM 720 C C . LEU A 1 92 ? -2.190 -11.026 1.487 1.00 97.69 92 LEU A C 1
ATOM 722 O O . LEU A 1 92 ? -2.670 -11.478 2.529 1.00 97.69 92 LEU A O 1
ATOM 726 N N . LEU A 1 93 ? -2.286 -9.729 1.173 1.00 97.81 93 LEU A N 1
ATOM 727 C CA . LEU A 1 93 ? -2.997 -8.760 2.004 1.00 97.81 93 LEU A CA 1
ATOM 728 C C . LEU A 1 93 ? -4.477 -9.115 2.145 1.00 97.81 93 LEU A C 1
ATOM 730 O O . LEU A 1 93 ? -4.966 -9.199 3.268 1.00 97.81 93 LEU A O 1
ATOM 734 N N . MET A 1 94 ? -5.171 -9.352 1.030 1.00 97.38 94 MET A N 1
AT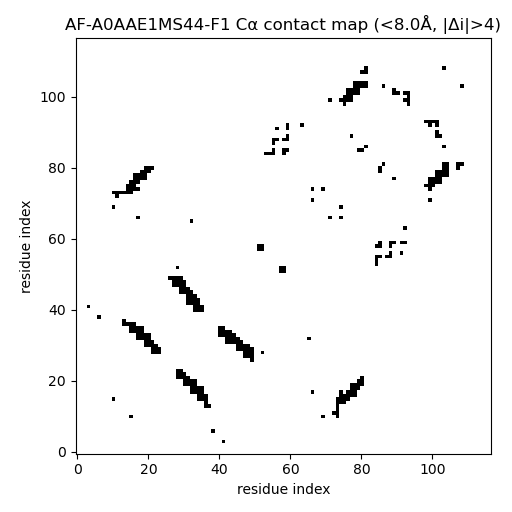OM 735 C CA . MET A 1 94 ? -6.587 -9.737 1.043 1.00 97.38 94 MET A CA 1
ATOM 736 C C . MET A 1 94 ? -6.802 -11.115 1.680 1.00 97.38 94 MET A C 1
ATOM 738 O O . MET A 1 94 ? -7.853 -11.378 2.267 1.00 97.38 94 MET A O 1
ATOM 742 N N . GLU A 1 95 ? -5.814 -12.011 1.602 1.00 97.44 95 GLU A N 1
ATOM 743 C CA . GLU A 1 95 ? -5.864 -13.295 2.291 1.00 97.44 95 GLU A CA 1
ATOM 744 C C . GLU A 1 95 ? -5.846 -13.113 3.812 1.00 97.44 95 GLU A C 1
ATOM 746 O O . GLU A 1 95 ? -6.713 -13.672 4.490 1.00 97.44 95 GLU A O 1
ATOM 751 N N . LYS A 1 96 ? -4.915 -12.303 4.332 1.00 97.44 96 LYS A N 1
ATOM 752 C CA . LYS A 1 96 ? -4.776 -12.026 5.768 1.00 97.44 96 LYS A CA 1
ATOM 753 C C . LYS A 1 96 ? -5.900 -11.142 6.315 1.00 97.44 96 LYS A C 1
ATOM 755 O O . LYS A 1 96 ? -6.394 -11.402 7.408 1.00 97.44 96 LYS A O 1
ATOM 760 N N . ARG A 1 97 ? -6.291 -10.098 5.580 1.00 96.19 97 ARG A N 1
ATOM 761 C CA . ARG A 1 97 ? -7.199 -9.029 6.031 1.00 96.19 97 ARG A CA 1
ATOM 762 C C . ARG A 1 97 ? -8.448 -8.996 5.160 1.00 96.19 97 ARG A C 1
ATOM 764 O O . ARG A 1 97 ? -8.549 -8.223 4.213 1.00 96.19 97 ARG A O 1
ATOM 771 N N . LYS A 1 98 ? -9.419 -9.850 5.495 1.00 94.50 98 LYS A N 1
ATOM 772 C CA . LYS A 1 98 ? -10.625 -10.114 4.681 1.00 94.50 98 LYS A CA 1
ATOM 773 C C . LYS A 1 98 ? -11.523 -8.895 4.428 1.00 94.50 98 LYS A C 1
ATOM 775 O O . LYS A 1 98 ? -12.380 -8.962 3.555 1.00 94.50 98 LYS A O 1
ATOM 780 N N . GLN A 1 99 ? -11.368 -7.822 5.202 1.00 92.50 99 GLN A N 1
ATOM 781 C CA . GLN A 1 99 ? -12.163 -6.596 5.074 1.00 92.50 99 GLN A CA 1
ATOM 782 C C . GLN A 1 99 ? -11.490 -5.523 4.206 1.00 92.50 99 GLN A C 1
ATOM 784 O O . GLN A 1 99 ? -12.123 -4.516 3.896 1.00 92.50 99 GLN A O 1
ATOM 789 N N .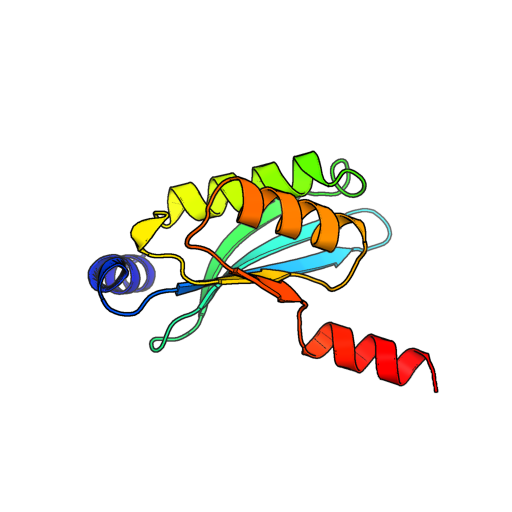 ILE A 1 100 ? -10.232 -5.732 3.807 1.00 96.38 100 ILE A N 1
ATOM 790 C CA . ILE A 1 100 ? -9.456 -4.782 3.009 1.00 96.38 100 ILE A CA 1
ATOM 791 C C . ILE A 1 100 ? -9.366 -5.283 1.574 1.00 96.38 100 ILE A C 1
ATOM 793 O O . ILE A 1 100 ? -9.003 -6.433 1.328 1.00 96.38 100 ILE A O 1
ATOM 797 N N . TYR A 1 101 ? -9.621 -4.389 0.622 1.00 96.12 101 TYR A N 1
ATOM 798 C CA . TYR A 1 101 ? -9.450 -4.674 -0.799 1.00 96.12 101 TYR A CA 1
ATOM 799 C C . TYR A 1 101 ? -8.118 -4.145 -1.318 1.00 96.12 101 TYR A C 1
ATOM 801 O O . TYR A 1 101 ? -7.704 -3.030 -0.998 1.00 96.12 101 TYR A O 1
ATOM 809 N N . TRP A 1 102 ? -7.463 -4.924 -2.173 1.00 97.50 102 TRP A N 1
ATOM 810 C CA . TRP A 1 102 ? -6.348 -4.445 -2.978 1.00 97.50 102 TRP A CA 1
ATOM 811 C C . TRP A 1 102 ? -6.819 -4.135 -4.399 1.00 97.50 102 TRP A C 1
ATOM 813 O O . TRP A 1 102 ? -7.577 -4.904 -4.992 1.00 97.50 102 TRP A O 1
ATOM 823 N N . THR A 1 103 ? -6.343 -3.028 -4.964 1.00 96.81 103 THR A N 1
ATOM 824 C CA . THR A 1 103 ? -6.618 -2.651 -6.356 1.00 96.81 103 THR A CA 1
ATOM 825 C C . THR A 1 103 ? -5.375 -2.074 -7.032 1.00 96.81 103 THR A C 1
ATOM 827 O O . THR A 1 103 ? -4.610 -1.359 -6.377 1.00 96.81 103 THR A O 1
ATOM 830 N N . PRO A 1 104 ? -5.195 -2.286 -8.345 1.00 95.62 104 PRO A N 1
ATOM 831 C CA . PRO A 1 104 ? -4.091 -1.684 -9.075 1.00 95.62 104 PRO A CA 1
ATOM 832 C C . PRO A 1 104 ? -4.287 -0.171 -9.265 1.00 95.62 104 PRO A C 1
ATOM 834 O O . PRO A 1 104 ? -5.407 0.332 -9.357 1.00 95.62 104 PRO A O 1
ATOM 837 N N . CYS A 1 105 ? -3.179 0.558 -9.357 1.00 94.31 105 CYS A N 1
ATOM 838 C CA . CYS A 1 105 ? -3.150 1.986 -9.638 1.00 94.31 105 CYS A CA 1
ATOM 839 C C . CYS A 1 105 ? -3.669 2.265 -11.054 1.00 94.31 105 CYS A C 1
ATOM 841 O O . CYS A 1 105 ? -3.093 1.794 -12.034 1.00 94.31 105 CYS A O 1
ATOM 843 N N . ALA A 1 106 ? -4.731 3.065 -11.163 1.00 93.94 106 ALA A N 1
ATOM 844 C CA . ALA A 1 106 ? -5.347 3.399 -12.445 1.00 93.94 106 ALA A CA 1
ATOM 845 C C . ALA A 1 106 ? -4.397 4.167 -13.376 1.00 93.94 106 ALA A C 1
ATOM 847 O O . ALA A 1 106 ? -4.333 3.856 -14.560 1.00 93.94 106 ALA A O 1
ATOM 848 N N . ALA A 1 107 ? -3.626 5.122 -12.841 1.00 92.31 107 ALA A N 1
ATOM 849 C CA . ALA A 1 107 ? -2.667 5.896 -13.631 1.00 92.31 107 ALA A CA 1
ATOM 850 C C . ALA A 1 107 ? -1.607 4.987 -14.263 1.00 92.31 107 ALA A C 1
ATOM 852 O O . ALA A 1 107 ? -1.371 5.066 -15.462 1.00 92.31 107 ALA A O 1
ATOM 853 N N . HIS A 1 108 ? -1.051 4.060 -13.480 1.00 90.62 108 HIS A N 1
ATOM 854 C CA . HIS A 1 108 ? -0.087 3.095 -13.997 1.00 90.62 108 HIS A CA 1
ATOM 855 C C . HIS A 1 108 ? -0.723 2.091 -14.971 1.00 90.62 108 HIS A C 1
ATOM 857 O O . HIS A 1 108 ? -0.086 1.673 -15.926 1.00 90.62 108 HIS A O 1
ATOM 863 N N . CYS A 1 109 ? -1.991 1.711 -14.777 1.00 92.69 109 CYS A N 1
ATOM 864 C CA . CYS A 1 109 ? -2.686 0.880 -15.764 1.00 92.69 109 CYS A CA 1
ATOM 865 C C . CYS A 1 109 ? -2.844 1.600 -17.108 1.00 92.69 109 CYS A C 1
ATOM 867 O O . CYS A 1 109 ? -2.635 0.978 -18.140 1.00 92.69 109 CYS A O 1
ATOM 869 N N . ILE A 1 110 ? -3.200 2.889 -17.098 1.00 94.06 110 ILE A N 1
ATOM 870 C CA . ILE A 1 110 ? -3.320 3.694 -18.321 1.00 94.06 110 ILE A CA 1
ATOM 871 C C . ILE A 1 110 ? -1.958 3.846 -19.001 1.00 94.06 110 ILE A C 1
ATOM 873 O O . ILE A 1 110 ? -1.881 3.694 -20.211 1.00 94.06 110 ILE A O 1
ATOM 877 N N . ASP A 1 111 ? -0.901 4.103 -18.231 1.00 92.19 111 ASP A N 1
ATOM 878 C CA . ASP A 1 111 ? 0.476 4.194 -18.731 1.00 92.19 111 ASP A CA 1
ATOM 879 C C . ASP A 1 111 ? 0.882 2.926 -19.498 1.00 92.19 111 ASP A C 1
ATOM 881 O O . ASP A 1 111 ? 1.228 3.005 -20.671 1.00 92.19 111 ASP A O 1
ATOM 885 N N . LEU A 1 112 ? 0.675 1.746 -18.901 1.00 90.94 112 LEU A N 1
ATOM 886 C CA . LEU A 1 112 ? 0.929 0.459 -19.562 1.00 90.94 112 LEU A CA 1
ATOM 887 C C . LEU A 1 112 ? 0.100 0.2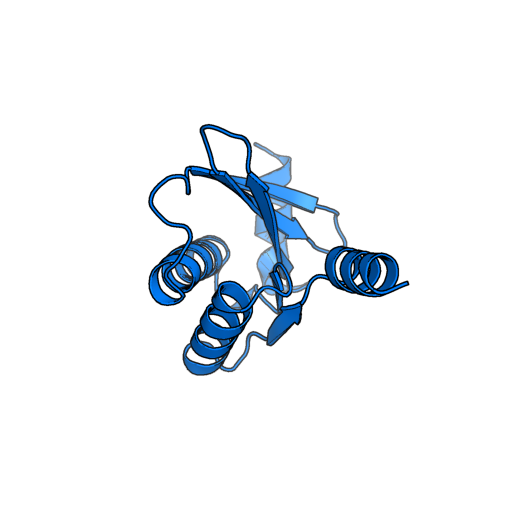72 -20.842 1.00 90.94 112 LEU A C 1
ATOM 889 O O . LEU A 1 112 ? 0.612 -0.216 -21.842 1.00 90.94 112 LEU A O 1
ATOM 893 N N . MET A 1 113 ? -1.175 0.679 -20.839 1.00 93.50 113 MET A N 1
ATOM 894 C CA . MET A 1 113 ? -2.011 0.610 -22.045 1.00 93.50 113 MET A CA 1
ATOM 895 C C . MET A 1 113 ? -1.500 1.516 -23.171 1.00 93.50 113 MET A C 1
ATOM 897 O O . MET A 1 113 ? -1.750 1.218 -24.335 1.00 93.50 113 MET A O 1
ATOM 901 N N . LEU A 1 114 ? -0.848 2.633 -22.837 1.00 95.00 114 LEU A N 1
ATOM 902 C CA . LEU A 1 114 ? -0.277 3.563 -23.810 1.00 95.00 114 LEU A CA 1
ATOM 903 C C . LEU A 1 114 ? 1.107 3.122 -24.299 1.00 95.00 114 LEU A C 1
ATOM 905 O O . LEU A 1 114 ? 1.445 3.422 -25.437 1.00 95.00 114 LEU A O 1
ATOM 909 N N . GLU A 1 115 ? 1.890 2.421 -23.476 1.00 91.31 115 GLU A N 1
ATOM 910 C CA . GLU A 1 115 ? 3.159 1.803 -23.896 1.00 91.31 115 GLU A CA 1
ATOM 911 C C . GLU A 1 115 ? 2.954 0.659 -24.905 1.00 91.31 115 GLU A C 1
ATOM 913 O O . GLU A 1 115 ? 3.847 0.380 -25.705 1.00 91.31 115 GLU A O 1
ATOM 918 N N . ASP A 1 116 ? 1.783 0.017 -24.881 1.00 80.19 116 ASP A N 1
ATOM 919 C CA . ASP A 1 116 ? 1.399 -1.065 -25.797 1.00 80.19 116 ASP A CA 1
ATOM 920 C C . ASP A 1 116 ? 0.911 -0.572 -27.185 1.00 80.19 116 ASP A C 1
ATOM 922 O O . ASP A 1 116 ? 0.603 -1.403 -28.049 1.00 80.19 116 ASP A O 1
ATOM 926 N N . LEU A 1 117 ? 0.809 0.748 -27.411 1.00 72.31 117 LEU A N 1
ATOM 927 C CA . LEU A 1 117 ? 0.418 1.371 -28.692 1.00 72.31 117 LEU A CA 1
ATOM 928 C C . LEU A 1 117 ? 1.625 1.673 -29.591 1.00 72.31 117 LEU A C 1
ATOM 930 O O . LEU A 1 117 ? 1.502 1.415 -30.812 1.00 72.31 117 LEU A O 1
#

Nearest PDB structures (foldseek):
  3hvr-assembly1_A  TM=6.023E-01  e=3.344E-03  Thermus thermophilus HB27
  5f0x-assembly2_B  TM=4.549E-01  e=2.497E-01  Homo sapiens
  6ha7-assembly3_B  TM=4.502E-01  e=2.343E-01  Cricetulus griseus
  6dfo-assembly1_A  TM=4.554E-01  e=2.064E-01  Homo sapiens
  5f1x-assembly1_A  TM=4.550E-01  e=2.199E-01  Homo sapiens

Secondary structure (DSSP, 8-state):
-HHHHHHHTTHHHH-EEEEEEEEE-SS-EEEEEEEEETTEEEEEEEEE-TTTTT-HHHHHHHHHHHHHHH-GGGEEEEEE-SSHHHHHHHHHHHHH-TT-EEEE-HHHHHHHHHHT-

pLDDT: mean 87.99, std 9.96, range [52.16, 97.81]

InterPro domains:
  IPR007021 Domain of unknown function DUF659 [PF04937] (4-116)
  IPR012337 Ribonuclease H-like superfamily [SSF53098] (5-116)

Mean predicted aligned error: 5.43 Å